Protein AF-A0A9X0CG61-F1 (afdb_monomer_lite)

Foldseek 3Di:
DDDDPPDPPLPDWDKAWAQDKDKAAADPQWFKDWDFKWKWADDCVGPVDDDPQADRPDGDGFPRVLRSCLVCVQGPLHRMGMDHNYCVSSVTPDRPRHTIIMTTRIDIGGRPVCVVVVVVVVVVVVVPDDPVVVVVVVVVVVVVVVVVVVVVPDPPPDDDD

InterPro domains:
  IPR000922 D-galactoside/L-rhamnose binding SUEL lectin domain [PF02140] (24-108)
  IPR000922 D-galactoside/L-rhamnose binding SUEL lectin domain [PS50228] (16-109)
  IPR043159 D-galactoside/L-rhamnose binding SUEL lectin domain superfamily [G3DSA:2.60.120.740] (8-116)

Structure (mmCIF, N/CA/C/O backbone):
data_AF-A0A9X0CG61-F1
#
_entry.id   AF-A0A9X0CG61-F1
#
loop_
_atom_site.group_PDB
_atom_site.id
_atom_site.type_symbol
_atom_site.label_atom_id
_atom_site.label_alt_id
_atom_site.label_comp_id
_atom_site.label_asym_id
_atom_site.label_entity_id
_atom_site.label_seq_id
_atom_site.pdbx_PDB_ins_code
_atom_site.Cartn_x
_atom_site.Cartn_y
_atom_site.Cartn_z
_atom_site.occupancy
_atom_site.B_iso_or_equiv
_atom_site.auth_seq_id
_atom_site.auth_comp_id
_atom_site.auth_asym_id
_atom_site.auth_atom_id
_atom_site.pdbx_PDB_model_num
ATOM 1 N N . MET A 1 1 ? 16.963 31.448 -2.065 1.00 43.25 1 MET A N 1
ATOM 2 C CA . MET A 1 1 ? 16.400 30.092 -2.225 1.00 43.25 1 MET A CA 1
ATOM 3 C C . MET A 1 1 ? 16.245 29.548 -0.819 1.00 43.25 1 MET A C 1
ATOM 5 O O . MET A 1 1 ? 17.253 29.359 -0.154 1.00 43.25 1 MET A O 1
ATOM 9 N N . GLY A 1 2 ? 15.017 29.525 -0.299 1.00 46.62 2 GLY A N 1
ATOM 10 C CA . GLY A 1 2 ? 14.764 29.063 1.070 1.00 46.62 2 GLY A CA 1
ATOM 11 C C . GLY A 1 2 ? 14.954 27.547 1.175 1.00 46.62 2 GLY A C 1
ATOM 12 O O . GLY A 1 2 ? 14.857 26.874 0.147 1.00 46.62 2 GLY A O 1
ATOM 13 N N . PRO A 1 3 ? 15.243 27.006 2.369 1.00 53.25 3 PRO A N 1
ATOM 14 C CA . PRO A 1 3 ? 15.274 25.564 2.560 1.00 53.25 3 PRO A CA 1
ATOM 15 C C . PRO A 1 3 ? 13.887 24.982 2.277 1.00 53.25 3 PRO A C 1
ATOM 17 O O . PRO A 1 3 ? 12.872 25.568 2.665 1.00 53.25 3 PRO A O 1
ATOM 20 N N . SER A 1 4 ? 13.856 23.834 1.599 1.00 48.88 4 SER A N 1
ATOM 21 C CA . SER A 1 4 ? 12.678 22.975 1.524 1.00 48.88 4 SER A CA 1
ATOM 22 C C . SER A 1 4 ? 12.163 22.780 2.948 1.00 48.88 4 SER A C 1
ATOM 24 O O . SER A 1 4 ? 12.936 22.413 3.837 1.00 48.88 4 SER A O 1
ATOM 26 N N . GLY A 1 5 ? 10.896 23.130 3.188 1.00 39.16 5 GLY A N 1
ATOM 27 C CA . GLY A 1 5 ? 10.268 22.943 4.494 1.00 39.16 5 GLY A CA 1
ATOM 28 C C . GLY A 1 5 ? 10.436 21.496 4.967 1.00 39.16 5 GLY A C 1
ATOM 29 O O . GLY A 1 5 ? 10.687 20.623 4.135 1.00 39.16 5 GLY A O 1
ATOM 30 N N . PRO A 1 6 ? 10.327 21.221 6.277 1.00 46.84 6 PRO A N 1
ATOM 31 C CA . PRO A 1 6 ? 10.381 19.852 6.761 1.00 46.84 6 PRO A CA 1
ATOM 32 C C . PRO A 1 6 ? 9.302 19.053 6.029 1.00 46.84 6 PRO A C 1
ATOM 34 O O . PRO A 1 6 ? 8.109 19.304 6.211 1.00 46.84 6 PRO A O 1
ATOM 37 N N . GLU A 1 7 ? 9.756 18.153 5.153 1.00 47.00 7 GLU A N 1
ATOM 38 C CA . GLU A 1 7 ? 8.989 17.063 4.568 1.00 47.00 7 GLU A CA 1
ATOM 39 C C . GLU A 1 7 ? 8.048 16.565 5.660 1.00 47.00 7 GLU A C 1
ATOM 41 O O . GLU A 1 7 ? 8.513 16.222 6.751 1.00 47.00 7 GLU A O 1
ATOM 46 N N . ALA A 1 8 ? 6.736 16.646 5.432 1.00 40.12 8 ALA A N 1
ATOM 47 C CA . ALA A 1 8 ? 5.749 16.225 6.409 1.00 40.12 8 ALA A CA 1
ATOM 48 C C . ALA A 1 8 ? 6.136 14.825 6.897 1.00 40.12 8 ALA A C 1
ATOM 50 O O . ALA A 1 8 ? 6.032 13.860 6.141 1.00 40.12 8 ALA A O 1
ATOM 51 N N . LEU A 1 9 ? 6.647 14.750 8.130 1.00 48.44 9 LEU A N 1
ATOM 52 C CA . LEU A 1 9 ? 7.058 13.519 8.781 1.00 48.44 9 LEU A CA 1
ATOM 53 C C . LEU A 1 9 ? 5.836 12.603 8.784 1.00 48.44 9 LEU A C 1
ATOM 55 O O . LEU A 1 9 ? 4.951 12.753 9.621 1.00 48.44 9 LEU A O 1
ATOM 59 N N . MET A 1 10 ? 5.760 11.696 7.814 1.00 51.69 10 MET A N 1
ATOM 60 C CA . MET A 1 10 ? 4.935 10.504 7.890 1.00 51.69 10 MET A CA 1
ATOM 61 C C . MET A 1 10 ? 5.801 9.461 8.579 1.00 51.69 10 MET A C 1
ATOM 63 O O . MET A 1 10 ? 6.672 8.881 7.927 1.00 51.69 10 MET A O 1
ATOM 67 N N . PRO A 1 11 ? 5.647 9.237 9.891 1.00 57.53 11 PRO A N 1
ATOM 68 C CA . PRO A 1 11 ? 6.442 8.229 10.540 1.00 57.53 11 PRO A CA 1
ATOM 69 C C . PRO A 1 11 ? 5.850 6.872 10.154 1.00 57.53 11 PRO A C 1
ATOM 71 O O . PRO A 1 11 ? 4.693 6.579 10.453 1.00 57.53 11 PRO A O 1
ATOM 74 N N . ASN A 1 12 ? 6.699 6.055 9.528 1.00 74.12 12 ASN A N 1
ATOM 75 C CA . ASN A 1 12 ? 6.599 4.599 9.375 1.00 74.12 12 ASN A CA 1
ATOM 76 C C . ASN A 1 12 ? 5.956 4.094 8.074 1.00 74.12 12 ASN A C 1
ATOM 78 O O . ASN A 1 12 ? 4.982 3.344 8.081 1.00 74.12 12 ASN A O 1
ATOM 82 N N . CYS A 1 13 ? 6.569 4.433 6.942 1.00 91.62 13 CYS A N 1
ATOM 83 C CA . CYS A 1 13 ? 6.456 3.589 5.754 1.00 91.62 13 CYS A CA 1
ATOM 84 C C . CYS A 1 13 ? 7.363 2.354 5.905 1.00 91.62 13 CYS A C 1
ATOM 86 O O . CYS A 1 13 ? 8.448 2.444 6.478 1.00 91.62 13 CYS A O 1
ATOM 88 N N . SER A 1 14 ? 6.932 1.208 5.386 1.00 92.44 14 SER A N 1
ATOM 89 C CA . SER A 1 14 ? 7.746 -0.004 5.244 1.00 92.44 14 SER A CA 1
ATOM 90 C C . SER A 1 14 ? 8.170 -0.188 3.789 1.00 92.44 14 SER A C 1
ATOM 92 O O . SER A 1 14 ? 7.415 0.166 2.883 1.00 92.44 14 SER A O 1
ATOM 94 N N . TYR A 1 15 ? 9.354 -0.759 3.579 1.00 95.25 15 TYR A N 1
ATOM 95 C CA . TYR A 1 15 ? 9.905 -1.069 2.260 1.00 95.25 15 TYR A CA 1
ATOM 96 C C . TYR A 1 15 ? 10.031 -2.586 2.117 1.00 95.25 15 TYR A C 1
ATOM 98 O O . TYR A 1 15 ? 10.605 -3.230 2.991 1.00 95.25 15 TYR A O 1
ATOM 106 N N . ILE A 1 16 ? 9.450 -3.147 1.057 1.00 97.25 16 ILE A N 1
ATOM 107 C CA . ILE A 1 16 ? 9.382 -4.592 0.808 1.00 97.25 16 ILE A CA 1
ATOM 108 C C . ILE A 1 16 ? 9.957 -4.863 -0.578 1.00 97.25 16 ILE A C 1
ATOM 110 O O . ILE A 1 16 ? 9.470 -4.290 -1.556 1.00 97.25 16 ILE A O 1
ATOM 114 N N . CYS A 1 17 ? 10.977 -5.711 -0.677 1.00 97.12 17 CYS A N 1
ATOM 115 C CA . CYS A 1 17 ? 11.658 -5.947 -1.945 1.00 97.12 17 CYS A CA 1
ATOM 116 C C . CYS A 1 17 ? 10.821 -6.814 -2.891 1.00 97.12 17 CYS A C 1
ATOM 118 O O . CYS A 1 17 ? 9.977 -7.604 -2.468 1.00 97.12 17 CYS A O 1
ATOM 120 N N . GLU A 1 18 ? 11.043 -6.671 -4.198 1.00 96.38 18 GLU A N 1
ATOM 121 C CA . GLU A 1 18 ? 10.367 -7.498 -5.195 1.00 96.38 18 GLU A CA 1
ATOM 122 C C . GLU A 1 18 ? 10.619 -8.996 -4.952 1.00 96.38 18 GLU A C 1
ATOM 124 O O . GLU A 1 18 ? 11.755 -9.450 -4.844 1.00 96.38 18 GLU A O 1
ATOM 129 N N . GLY A 1 19 ? 9.532 -9.764 -4.863 1.00 95.62 19 GLY A N 1
ATOM 130 C CA . GLY A 1 19 ? 9.525 -11.187 -4.519 1.00 95.62 19 GLY A CA 1
ATOM 131 C C . GLY A 1 19 ? 9.208 -11.482 -3.049 1.00 95.62 19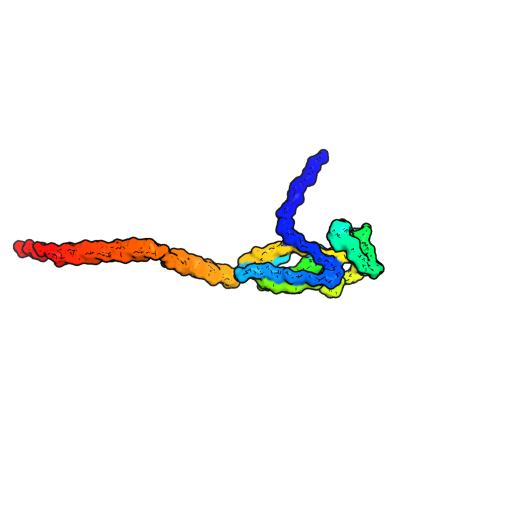 GLY A C 1
ATOM 132 O O . GLY A 1 19 ? 8.861 -12.619 -2.727 1.00 95.62 19 GLY A O 1
ATOM 133 N N . GLU A 1 20 ? 9.266 -10.485 -2.167 1.00 97.38 20 GLU A N 1
ATOM 134 C CA . GLU A 1 20 ? 8.963 -10.655 -0.746 1.00 97.38 20 GLU A CA 1
ATOM 135 C C . GLU A 1 20 ? 7.470 -10.489 -0.429 1.00 97.38 20 GLU A C 1
ATOM 137 O O . GLU A 1 20 ? 6.650 -10.041 -1.241 1.00 97.38 20 GLU A O 1
ATOM 142 N N . LYS A 1 21 ? 7.111 -10.863 0.800 1.00 96.88 21 LYS A N 1
ATOM 143 C CA . LYS A 1 21 ? 5.771 -10.697 1.360 1.00 96.88 21 LYS A CA 1
ATOM 144 C C . LYS A 1 21 ? 5.845 -9.926 2.665 1.00 96.88 21 LYS A C 1
ATOM 146 O O . LYS A 1 21 ? 6.828 -10.033 3.392 1.00 96.88 21 LYS A O 1
ATOM 151 N N . THR A 1 22 ? 4.776 -9.213 2.995 1.00 95.44 22 THR A N 1
ATOM 152 C CA . THR A 1 22 ? 4.629 -8.550 4.292 1.00 95.44 22 THR A CA 1
ATOM 153 C C . THR A 1 22 ? 3.267 -8.823 4.903 1.00 95.44 22 THR A C 1
ATOM 155 O O . THR A 1 22 ? 2.275 -8.988 4.191 1.00 95.44 22 THR A O 1
ATOM 158 N N . TRP A 1 23 ? 3.240 -8.862 6.233 1.00 95.50 23 TRP A N 1
ATOM 159 C CA . TRP A 1 23 ? 2.036 -9.035 7.028 1.00 95.50 23 TRP A CA 1
ATOM 160 C C . TRP A 1 23 ? 1.761 -7.761 7.822 1.00 95.50 23 TRP A C 1
ATOM 162 O O . TRP A 1 23 ? 2.538 -7.388 8.703 1.00 95.50 23 TRP A O 1
ATOM 172 N N . LEU A 1 24 ? 0.647 -7.098 7.520 1.00 94.69 24 LEU A N 1
ATOM 173 C CA . LEU A 1 24 ? 0.164 -5.960 8.293 1.00 94.69 24 LEU A CA 1
ATOM 174 C C . LEU A 1 24 ? -0.779 -6.452 9.382 1.00 94.69 24 LEU A C 1
ATOM 176 O O . LEU A 1 24 ? -1.601 -7.336 9.140 1.00 94.69 24 LEU A O 1
ATOM 180 N N . GLN A 1 25 ? -0.686 -5.861 10.572 1.00 95.19 25 GLN A N 1
ATOM 181 C CA . GLN A 1 25 ? -1.498 -6.262 11.714 1.00 95.19 25 GLN A CA 1
ATOM 182 C C . GLN A 1 25 ? -1.782 -5.074 12.635 1.00 95.19 25 GLN A C 1
ATOM 184 O O . GLN A 1 25 ? -0.870 -4.508 13.235 1.00 95.19 25 GLN A O 1
ATOM 189 N N . CYS A 1 26 ? -3.062 -4.764 12.811 1.00 94.06 26 CYS A N 1
ATOM 190 C CA . CYS A 1 26 ? -3.562 -3.833 13.813 1.00 94.06 26 CYS A CA 1
ATOM 191 C C . CYS A 1 26 ? -4.034 -4.562 15.076 1.00 94.06 26 CYS A C 1
ATOM 193 O O . CYS A 1 26 ? -4.217 -5.792 15.098 1.00 94.06 26 CYS A O 1
ATOM 195 N N . LYS A 1 27 ? -4.212 -3.801 16.161 1.00 93.19 27 LYS A N 1
ATOM 196 C CA . LYS A 1 27 ? -4.728 -4.340 17.423 1.00 93.19 27 LYS A CA 1
ATOM 197 C C . LYS A 1 27 ? -6.215 -4.661 17.294 1.00 93.19 27 LYS A C 1
ATOM 199 O O . LYS A 1 27 ? -6.866 -4.346 16.304 1.00 93.19 27 LYS A O 1
ATOM 204 N N . GLN A 1 28 ? -6.753 -5.320 18.316 1.00 88.94 28 GLN A N 1
ATOM 205 C CA . GLN A 1 28 ? -8.1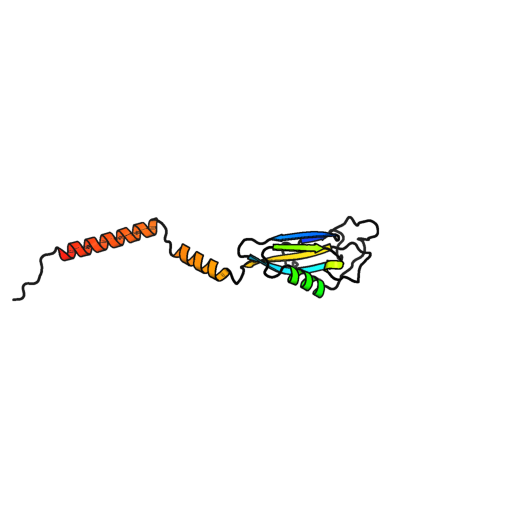85 -5.583 18.384 1.00 88.94 28 GLN A CA 1
ATOM 206 C C . GLN A 1 28 ? -8.974 -4.266 18.305 1.00 88.94 28 GLN A C 1
ATOM 208 O O . GLN A 1 28 ? -8.614 -3.303 18.984 1.00 88.94 28 GLN A O 1
ATOM 213 N N . TYR A 1 29 ? -10.058 -4.266 17.522 1.00 88.62 29 TYR A N 1
ATOM 214 C CA . TYR A 1 29 ? -10.928 -3.106 17.261 1.00 88.62 29 TYR A CA 1
ATOM 215 C C . TYR A 1 29 ? -10.282 -1.975 16.448 1.00 88.62 29 TYR A C 1
ATOM 217 O O . TYR A 1 29 ? -10.793 -0.855 16.435 1.00 88.62 29 TYR A O 1
ATOM 225 N N . GLU A 1 30 ? -9.177 -2.261 15.762 1.00 92.62 30 GLU A N 1
ATOM 226 C CA . GLU A 1 30 ? -8.564 -1.369 14.785 1.00 92.62 30 GLU A CA 1
ATOM 227 C C . GLU A 1 30 ? -8.523 -2.045 13.409 1.00 92.62 30 GLU A C 1
ATOM 229 O O . GLU A 1 30 ? -8.344 -3.258 13.294 1.00 92.62 30 GLU A O 1
ATOM 234 N N . THR A 1 31 ? -8.639 -1.244 12.357 1.00 94.75 31 THR A N 1
ATOM 235 C CA . THR A 1 31 ? -8.510 -1.670 10.962 1.00 94.75 31 THR A CA 1
ATOM 236 C C . THR A 1 31 ? -7.383 -0.925 10.268 1.00 94.75 31 THR A C 1
ATOM 238 O O . THR A 1 31 ? -7.061 0.213 10.620 1.00 94.75 31 THR A O 1
ATOM 241 N N . ILE A 1 32 ? -6.801 -1.566 9.258 1.00 94.69 32 ILE A N 1
ATOM 242 C CA . ILE A 1 32 ? -5.734 -0.993 8.445 1.00 94.69 32 ILE A CA 1
ATOM 243 C C . ILE A 1 32 ? -6.315 0.070 7.509 1.00 94.69 32 ILE A C 1
ATOM 245 O O . ILE A 1 32 ? -7.221 -0.199 6.715 1.00 94.69 32 ILE A O 1
ATOM 249 N N . LYS A 1 33 ? -5.729 1.267 7.557 1.00 94.31 33 LYS A N 1
ATOM 250 C CA . LYS A 1 33 ? -5.932 2.335 6.581 1.00 94.31 33 LYS A CA 1
ATOM 251 C C . LYS A 1 33 ? -4.630 2.593 5.834 1.00 94.31 33 LYS A C 1
ATOM 253 O O . LYS A 1 33 ? -3.618 2.979 6.418 1.00 94.31 33 LYS A O 1
ATOM 258 N N . VAL A 1 34 ? -4.667 2.379 4.525 1.00 95.12 34 VAL A N 1
ATOM 259 C CA . VAL A 1 34 ? -3.538 2.652 3.633 1.00 95.12 34 VAL A CA 1
ATOM 260 C C . VAL A 1 34 ? -3.497 4.153 3.361 1.00 95.12 34 VAL A C 1
ATOM 262 O O . VAL A 1 34 ? -4.486 4.732 2.921 1.00 95.12 34 VAL A O 1
ATOM 265 N N . ASN A 1 35 ? -2.356 4.785 3.628 1.00 94.25 35 ASN A N 1
ATOM 266 C CA . ASN A 1 35 ? -2.168 6.221 3.419 1.00 94.25 35 ASN A CA 1
ATOM 267 C C . ASN A 1 35 ? -1.451 6.507 2.101 1.00 94.25 35 ASN A C 1
ATOM 269 O O . ASN A 1 35 ? -1.821 7.432 1.384 1.00 94.25 35 ASN A O 1
ATOM 273 N N . ARG A 1 36 ? -0.409 5.728 1.791 1.00 95.31 36 ARG A N 1
ATOM 274 C CA . ARG A 1 36 ? 0.341 5.802 0.532 1.00 95.31 36 ARG A CA 1
ATOM 275 C C . ARG A 1 36 ? 0.885 4.426 0.176 1.00 95.31 36 ARG A C 1
ATOM 277 O O . ARG A 1 36 ? 1.287 3.678 1.067 1.00 95.31 36 ARG A O 1
ATOM 284 N N . ALA A 1 37 ? 0.948 4.134 -1.114 1.00 96.44 37 ALA A N 1
ATOM 285 C CA . ALA A 1 37 ? 1.634 2.966 -1.640 1.00 96.44 37 ALA A CA 1
ATOM 286 C C . ALA A 1 37 ? 2.353 3.344 -2.939 1.00 96.44 37 ALA A C 1
ATOM 288 O O . ALA A 1 37 ? 1.803 4.079 -3.755 1.00 96.44 37 ALA A O 1
ATOM 289 N N . PHE A 1 38 ? 3.569 2.840 -3.113 1.00 96.62 38 PHE A N 1
ATOM 290 C CA . PHE A 1 38 ? 4.386 3.024 -4.309 1.00 96.62 38 PHE A CA 1
ATOM 291 C C . PHE A 1 38 ? 5.033 1.696 -4.689 1.00 96.62 38 PHE A C 1
ATOM 293 O O . PHE A 1 38 ? 5.544 0.995 -3.818 1.00 96.62 38 PHE A O 1
ATOM 300 N N . TRP A 1 39 ? 5.025 1.373 -5.979 1.00 97.25 39 TRP A N 1
ATOM 301 C CA . TRP A 1 39 ? 5.664 0.193 -6.545 1.00 97.25 39 TRP A CA 1
ATOM 302 C C . TRP A 1 39 ? 6.610 0.644 -7.652 1.00 97.25 39 TRP A C 1
ATOM 304 O O . TRP A 1 39 ? 6.187 1.264 -8.630 1.00 97.25 39 TRP A O 1
ATOM 314 N N . GLY A 1 40 ? 7.901 0.373 -7.482 1.00 96.62 40 GLY A N 1
ATOM 315 C CA . GLY A 1 40 ? 8.927 0.893 -8.377 1.00 96.62 40 GLY A CA 1
ATOM 316 C C . GLY A 1 40 ? 10.293 0.952 -7.710 1.00 96.62 40 GLY A C 1
ATOM 317 O O . GLY A 1 40 ? 10.581 0.210 -6.774 1.00 96.62 40 GLY A O 1
ATOM 318 N N . ARG A 1 41 ? 11.138 1.850 -8.198 1.00 95.44 41 ARG A N 1
ATOM 319 C CA . ARG A 1 41 ? 12.414 2.225 -7.604 1.00 95.44 41 ARG A CA 1
ATOM 320 C C . ARG A 1 41 ? 12.647 3.715 -7.815 1.00 95.44 41 ARG A C 1
ATOM 322 O O . ARG A 1 41 ? 12.779 4.156 -8.949 1.00 95.44 41 ARG A O 1
ATOM 329 N N . GLU A 1 42 ? 12.750 4.461 -6.727 1.00 93.94 42 GLU A N 1
ATOM 330 C CA . GLU A 1 42 ? 13.127 5.883 -6.720 1.00 93.94 42 GLU A CA 1
ATOM 331 C C . GLU A 1 42 ? 14.507 6.105 -6.075 1.00 93.94 42 GLU A C 1
ATOM 333 O O . GLU A 1 42 ? 15.219 7.034 -6.446 1.00 93.94 42 GLU A O 1
ATOM 338 N N . GLU A 1 43 ? 14.928 5.207 -5.177 1.00 87.38 43 GLU A N 1
ATOM 339 C CA . GLU A 1 43 ? 16.145 5.326 -4.373 1.00 87.38 43 GLU A CA 1
ATOM 340 C C . GLU A 1 43 ? 16.950 4.011 -4.367 1.00 87.38 43 GLU A C 1
ATOM 342 O O . GLU A 1 43 ? 16.403 2.909 -4.496 1.00 87.38 43 GLU A O 1
ATOM 347 N N . ASN A 1 44 ? 18.271 4.116 -4.194 1.00 85.12 44 ASN A N 1
ATOM 348 C CA . ASN A 1 44 ? 19.177 2.956 -4.157 1.00 85.12 44 ASN A CA 1
ATOM 349 C C . ASN A 1 44 ? 19.408 2.411 -2.742 1.00 85.12 44 ASN A C 1
ATOM 351 O O . ASN A 1 44 ? 19.991 1.341 -2.593 1.00 85.12 44 ASN A O 1
ATOM 355 N N . GLU A 1 45 ? 18.971 3.138 -1.713 1.00 89.62 45 GLU A N 1
ATOM 356 C CA . GLU A 1 45 ? 19.129 2.739 -0.312 1.00 89.62 45 GLU A CA 1
ATOM 357 C C . GLU A 1 45 ? 18.272 1.510 0.030 1.00 89.62 45 GLU A C 1
ATOM 359 O O . GLU A 1 45 ? 18.707 0.621 0.761 1.00 89.62 45 GLU A O 1
ATOM 364 N N . PHE A 1 46 ? 17.074 1.418 -0.552 1.00 91.06 46 PHE A N 1
ATOM 365 C CA . PHE A 1 46 ? 16.150 0.315 -0.312 1.00 91.06 46 PHE A CA 1
ATOM 366 C C . PHE A 1 46 ? 16.349 -0.810 -1.327 1.00 91.06 46 PHE A C 1
ATOM 368 O O . PHE A 1 46 ? 16.428 -0.577 -2.538 1.00 91.06 46 PHE A O 1
ATOM 375 N N . CYS A 1 47 ? 16.393 -2.049 -0.831 1.00 93.44 47 CYS A N 1
ATOM 376 C CA . CYS A 1 47 ? 16.589 -3.250 -1.644 1.00 93.44 47 CYS A CA 1
ATOM 377 C C . CYS A 1 47 ? 17.818 -3.145 -2.576 1.00 93.44 47 CYS A C 1
ATOM 379 O O . CYS A 1 47 ? 17.649 -3.187 -3.800 1.00 93.44 47 CYS A O 1
ATOM 381 N N . PRO A 1 48 ? 19.039 -2.952 -2.034 1.00 93.62 48 PRO A N 1
ATOM 382 C CA . PRO A 1 48 ? 20.238 -2.699 -2.840 1.00 93.62 48 PRO A CA 1
ATOM 383 C C . PRO A 1 48 ? 20.764 -3.950 -3.563 1.00 93.62 48 PRO A C 1
ATOM 385 O O . PRO A 1 48 ? 21.415 -3.837 -4.601 1.00 93.62 48 PRO A O 1
ATOM 388 N N . GLU A 1 49 ? 20.476 -5.141 -3.037 1.00 92.81 49 GLU A N 1
ATOM 389 C CA . GLU A 1 49 ? 20.943 -6.419 -3.578 1.00 92.81 49 GLU A CA 1
ATOM 390 C C . GLU A 1 49 ? 19.928 -6.989 -4.576 1.00 92.81 49 GLU A C 1
ATOM 392 O O . GLU A 1 49 ? 18.983 -7.683 -4.203 1.00 92.81 49 GLU A O 1
ATOM 397 N N . ALA A 1 50 ? 20.110 -6.680 -5.862 1.00 92.44 50 ALA A N 1
ATOM 398 C CA . ALA A 1 50 ? 19.260 -7.227 -6.914 1.00 92.44 50 ALA A CA 1
ATOM 399 C C . ALA A 1 50 ? 19.595 -8.693 -7.249 1.00 92.44 50 ALA A C 1
ATOM 401 O O . ALA A 1 50 ? 20.772 -9.055 -7.353 1.00 92.44 50 ALA A O 1
ATOM 402 N N . PRO A 1 51 ? 18.574 -9.526 -7.523 1.00 92.81 51 PRO A N 1
ATOM 403 C CA . PRO A 1 51 ? 18.758 -10.817 -8.170 1.00 92.81 51 PRO A CA 1
ATOM 404 C C . PRO A 1 51 ? 19.431 -10.692 -9.543 1.00 92.81 51 PRO A C 1
ATOM 406 O O . PRO A 1 51 ? 19.342 -9.664 -10.220 1.00 92.81 51 PRO A O 1
ATOM 409 N N . ILE A 1 52 ? 20.056 -11.784 -9.993 1.00 92.94 52 ILE A N 1
ATOM 410 C CA . ILE A 1 52 ? 20.702 -11.857 -11.309 1.00 92.94 52 ILE A CA 1
ATOM 411 C C . ILE A 1 52 ? 19.696 -11.487 -12.408 1.00 92.94 52 ILE A C 1
ATOM 413 O O . ILE A 1 52 ? 18.627 -12.085 -12.510 1.00 92.94 52 ILE A O 1
ATOM 417 N N . GLY A 1 53 ? 20.075 -10.531 -13.260 1.00 90.50 53 GLY A N 1
ATOM 418 C CA . GLY A 1 53 ? 19.274 -10.090 -14.406 1.00 90.50 53 GLY A CA 1
ATOM 419 C C . GLY A 1 53 ? 18.429 -8.838 -14.164 1.00 90.50 53 GLY A C 1
ATOM 420 O O . GLY A 1 53 ? 17.824 -8.347 -15.116 1.00 90.50 53 GLY A O 1
ATOM 421 N N . LEU A 1 54 ? 18.417 -8.293 -12.944 1.00 94.06 54 LEU A N 1
ATOM 422 C CA . LEU A 1 54 ? 17.769 -7.021 -12.624 1.00 94.06 54 LEU A CA 1
ATOM 423 C C . LEU A 1 54 ? 18.799 -5.954 -12.239 1.00 94.06 54 LEU A C 1
ATOM 425 O O . LEU A 1 54 ? 19.877 -6.268 -11.736 1.00 94.06 54 LEU A O 1
ATOM 429 N N . VAL A 1 55 ? 18.454 -4.687 -12.468 1.00 93.94 55 VAL A N 1
ATOM 430 C CA . VAL A 1 55 ? 19.298 -3.535 -12.115 1.00 93.94 55 VAL A CA 1
ATOM 431 C C . VAL A 1 55 ? 18.675 -2.684 -11.008 1.00 93.94 55 VAL A C 1
ATOM 433 O O . VAL A 1 55 ? 17.449 -2.597 -10.900 1.00 93.94 55 VAL A O 1
ATOM 436 N N . THR A 1 56 ? 19.517 -2.037 -10.198 1.00 93.56 56 THR A N 1
ATOM 437 C CA . THR A 1 56 ? 19.108 -1.091 -9.143 1.00 93.56 56 THR A CA 1
ATOM 438 C C . THR A 1 56 ? 19.445 0.361 -9.465 1.00 93.56 56 THR A C 1
ATOM 440 O O . THR A 1 56 ? 18.920 1.251 -8.823 1.00 93.56 56 THR A O 1
ATOM 443 N N . ASP A 1 57 ? 20.267 0.642 -10.473 1.00 89.50 57 ASP A N 1
ATOM 444 C CA . ASP A 1 57 ? 20.719 1.997 -10.825 1.00 89.50 57 ASP A CA 1
ATOM 445 C C . ASP A 1 57 ? 19.705 2.802 -11.656 1.00 89.50 57 ASP A C 1
ATOM 447 O O . ASP A 1 57 ? 19.907 3.987 -11.930 1.00 89.50 57 ASP A O 1
ATOM 451 N N . LYS A 1 58 ? 18.600 2.168 -12.055 1.00 89.56 58 LYS A N 1
ATOM 452 C CA . LYS A 1 58 ? 17.560 2.772 -12.881 1.00 89.56 58 LYS A CA 1
ATOM 453 C C . LYS A 1 58 ? 16.318 3.101 -12.060 1.00 89.56 58 LYS A C 1
ATOM 455 O O . LYS A 1 58 ? 15.627 2.198 -11.589 1.00 89.56 58 LYS A O 1
ATOM 460 N N . VAL A 1 59 ? 15.981 4.389 -12.014 1.00 93.31 59 VAL A N 1
ATOM 461 C CA . VAL A 1 59 ? 14.693 4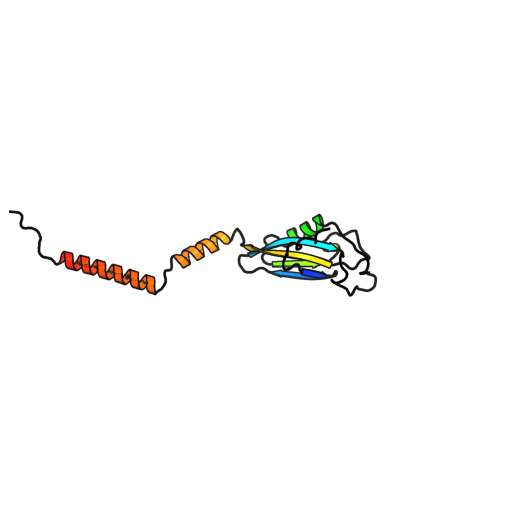.864 -11.500 1.00 93.31 59 VAL A CA 1
ATOM 462 C C . VAL A 1 59 ? 13.556 4.357 -12.388 1.00 93.31 59 VAL A C 1
ATOM 464 O O . VAL A 1 59 ? 13.622 4.399 -13.620 1.00 93.31 59 VAL A O 1
ATOM 467 N N . CYS A 1 60 ? 12.514 3.861 -11.740 1.00 93.06 60 CYS A N 1
ATOM 468 C CA . CYS A 1 60 ? 11.289 3.384 -12.345 1.00 93.06 60 CYS A CA 1
ATOM 469 C C . CYS A 1 60 ? 10.120 3.715 -11.419 1.00 93.06 60 CYS A C 1
ATOM 471 O O . CYS A 1 60 ? 10.154 3.395 -10.236 1.00 93.06 60 CYS A O 1
ATOM 473 N N . GLU A 1 61 ? 9.038 4.217 -11.987 1.00 90.88 61 GLU A N 1
ATOM 474 C CA . GLU A 1 61 ? 7.755 4.321 -11.308 1.00 90.88 61 GLU A CA 1
ATOM 475 C C . GLU A 1 61 ? 6.701 3.599 -12.147 1.00 90.88 61 GLU A C 1
ATOM 477 O O . GLU A 1 61 ? 6.721 3.672 -13.379 1.00 90.88 61 GLU A O 1
ATOM 482 N N . THR A 1 62 ? 5.826 2.859 -11.473 1.00 94.00 62 THR A N 1
ATOM 483 C CA . THR A 1 62 ? 4.687 2.172 -12.094 1.00 94.00 62 THR A CA 1
ATOM 484 C C . THR A 1 62 ? 3.407 2.977 -11.856 1.00 94.00 62 THR A C 1
ATOM 486 O O . THR A 1 62 ? 3.452 4.060 -11.281 1.00 94.00 62 THR A O 1
ATOM 489 N N . ASP A 1 63 ? 2.251 2.484 -12.304 1.00 95.31 63 ASP A N 1
ATOM 490 C CA . ASP A 1 63 ? 0.970 3.153 -12.051 1.00 95.31 63 ASP A CA 1
ATOM 491 C C . ASP A 1 63 ? 0.693 3.248 -10.534 1.00 95.31 63 ASP A C 1
ATOM 493 O O . ASP A 1 63 ? 0.345 2.263 -9.869 1.00 95.31 63 ASP A O 1
ATOM 497 N N . THR A 1 64 ? 0.876 4.447 -9.978 1.00 93.25 64 THR A N 1
ATOM 498 C CA . THR A 1 64 ? 0.742 4.733 -8.545 1.00 93.25 64 THR A CA 1
ATOM 499 C C . THR A 1 64 ? -0.701 4.656 -8.065 1.00 93.25 64 THR A C 1
ATOM 501 O O . THR A 1 64 ? -0.949 4.141 -6.971 1.00 93.25 64 THR A O 1
ATOM 504 N N . ASP A 1 65 ? -1.665 5.062 -8.891 1.00 95.88 65 ASP A N 1
ATOM 505 C CA . ASP A 1 65 ? -3.089 4.951 -8.577 1.00 95.88 65 ASP A CA 1
ATOM 506 C C . ASP A 1 65 ? -3.513 3.484 -8.493 1.00 95.88 65 ASP A C 1
ATOM 508 O O . ASP A 1 65 ? -4.226 3.082 -7.567 1.00 95.88 65 ASP A O 1
ATOM 512 N N . ASN A 1 66 ? -3.070 2.663 -9.447 1.00 96.88 66 ASN A N 1
ATOM 513 C CA . ASN A 1 66 ? -3.324 1.228 -9.421 1.00 96.88 66 ASN A CA 1
ATOM 514 C C . ASN A 1 66 ? -2.628 0.558 -8.230 1.00 96.88 66 ASN A C 1
ATOM 516 O O . ASN A 1 66 ? -3.248 -0.240 -7.527 1.00 96.88 66 ASN A O 1
ATOM 520 N N . THR A 1 67 ? -1.378 0.930 -7.948 1.00 97.38 67 THR A N 1
ATOM 521 C CA . THR A 1 67 ? -0.627 0.432 -6.787 1.00 97.38 67 THR A CA 1
ATOM 522 C C . THR A 1 67 ? -1.383 0.685 -5.486 1.00 97.38 67 THR A C 1
ATOM 524 O O . THR A 1 67 ? -1.600 -0.244 -4.703 1.00 97.38 67 THR A O 1
ATOM 527 N N . PHE A 1 68 ? -1.836 1.923 -5.269 1.00 97.62 68 PHE A N 1
ATOM 528 C CA . PHE A 1 68 ? -2.633 2.278 -4.100 1.00 97.62 68 PHE A CA 1
ATOM 529 C C . PHE A 1 68 ? -3.929 1.471 -4.038 1.00 97.62 68 PHE A C 1
ATOM 531 O O . PHE A 1 68 ? -4.197 0.843 -3.015 1.00 97.62 68 PHE A O 1
ATOM 538 N N . LYS A 1 69 ? -4.695 1.407 -5.135 1.00 98.06 69 LYS A N 1
ATOM 539 C CA . LYS A 1 69 ? -5.962 0.659 -5.193 1.00 98.06 69 LYS A CA 1
ATOM 540 C C . LYS A 1 69 ? -5.781 -0.825 -4.896 1.00 98.06 69 LYS A C 1
ATOM 542 O O . LYS A 1 69 ? -6.594 -1.396 -4.177 1.00 98.06 69 LYS A O 1
ATOM 547 N N . LYS A 1 70 ? -4.724 -1.459 -5.411 1.00 98.06 70 LYS A N 1
ATOM 548 C CA . LYS A 1 70 ? -4.415 -2.871 -5.145 1.00 98.06 70 LYS A CA 1
ATOM 549 C C . LYS A 1 70 ? -4.185 -3.110 -3.659 1.00 98.06 70 LYS A C 1
ATOM 551 O O . LYS A 1 70 ? -4.843 -3.971 -3.077 1.00 98.06 70 LYS A O 1
ATOM 556 N N . VAL A 1 71 ? -3.324 -2.312 -3.030 1.00 97.75 71 VAL A N 1
ATOM 557 C CA . VAL A 1 71 ? -3.022 -2.458 -1.598 1.00 97.75 71 VAL A CA 1
ATOM 558 C C . VAL A 1 71 ? -4.226 -2.099 -0.726 1.00 97.75 71 VAL A C 1
ATOM 560 O O . VAL A 1 71 ? -4.554 -2.835 0.202 1.00 97.75 71 VAL A O 1
ATOM 563 N N . GLU A 1 72 ? -4.927 -1.011 -1.045 1.00 97.25 72 GLU A N 1
ATOM 564 C CA . GLU A 1 72 ? -6.150 -0.617 -0.347 1.00 97.25 72 GLU A CA 1
ATOM 565 C C . GLU A 1 72 ? -7.209 -1.720 -0.446 1.00 97.25 72 GLU A C 1
ATOM 567 O O . GLU A 1 72 ? -7.746 -2.137 0.574 1.00 97.25 72 GLU A O 1
ATOM 572 N N . SER A 1 73 ? -7.471 -2.258 -1.639 1.00 96.94 73 SER A N 1
ATOM 573 C CA . SER A 1 73 ? -8.475 -3.313 -1.828 1.00 96.94 73 SER A CA 1
ATOM 574 C C . SER A 1 73 ? -8.165 -4.590 -1.043 1.00 96.94 73 SER A C 1
ATOM 576 O O . SER A 1 73 ? -9.084 -5.237 -0.547 1.00 96.94 73 SER A O 1
ATOM 578 N N . GLN A 1 74 ? -6.880 -4.920 -0.887 1.00 97.31 74 GLN A N 1
ATOM 579 C CA . GLN A 1 74 ? -6.418 -6.094 -0.151 1.00 97.31 74 GLN A CA 1
ATOM 580 C C . GLN A 1 74 ? -6.549 -5.919 1.374 1.00 97.31 74 GLN A C 1
ATOM 582 O O . GLN A 1 74 ? -6.791 -6.889 2.095 1.00 97.31 74 GLN A O 1
ATOM 587 N N . CYS A 1 75 ? -6.378 -4.695 1.885 1.00 95.94 75 CYS A N 1
ATOM 588 C CA . CYS A 1 75 ? -6.179 -4.453 3.319 1.00 95.94 75 CYS A CA 1
ATOM 589 C C . CYS A 1 75 ? -7.259 -3.610 4.002 1.00 95.94 75 CYS A C 1
ATOM 591 O O . CYS A 1 75 ? -7.381 -3.666 5.226 1.00 95.94 75 CYS A O 1
ATOM 593 N N . ARG A 1 76 ? -8.031 -2.817 3.256 1.00 89.50 76 ARG A N 1
ATOM 594 C CA . ARG A 1 76 ? -9.011 -1.889 3.829 1.00 89.50 76 ARG A CA 1
ATOM 595 C C . ARG A 1 76 ? -10.039 -2.639 4.670 1.00 89.50 76 ARG A C 1
ATOM 597 O O . ARG A 1 76 ? -10.576 -3.655 4.239 1.00 89.50 76 ARG A O 1
ATOM 604 N N . ASN A 1 77 ? -10.346 -2.083 5.841 1.00 86.81 77 ASN A N 1
ATOM 605 C CA . ASN A 1 77 ? -11.299 -2.621 6.819 1.00 86.81 77 ASN A CA 1
ATOM 606 C C . ASN A 1 77 ? -10.926 -4.001 7.384 1.00 86.81 77 ASN A C 1
ATOM 608 O O . ASN A 1 77 ? -11.733 -4.615 8.076 1.00 86.81 77 ASN A O 1
ATOM 612 N N . ASN A 1 78 ? -9.707 -4.481 7.137 1.00 94.19 78 ASN A N 1
ATOM 613 C CA . ASN A 1 78 ? -9.196 -5.694 7.754 1.00 94.19 78 ASN A CA 1
ATOM 614 C C . ASN A 1 78 ? -8.278 -5.329 8.925 1.00 94.19 78 ASN A C 1
ATOM 616 O O . ASN A 1 78 ? -7.509 -4.368 8.862 1.00 94.19 78 ASN A O 1
ATOM 620 N N . GLN A 1 79 ? -8.331 -6.118 9.999 1.00 94.75 79 GLN A N 1
ATOM 621 C CA . GLN A 1 79 ? -7.377 -6.006 11.107 1.00 94.75 79 GLN A CA 1
ATOM 622 C C . GLN A 1 79 ? -5.986 -6.523 10.695 1.00 94.75 79 GLN A C 1
ATOM 624 O O . GLN A 1 79 ? -4.974 -6.084 11.238 1.00 94.75 79 GLN A O 1
ATOM 629 N N . ALA A 1 80 ? -5.935 -7.464 9.751 1.00 95.94 80 ALA A N 1
ATOM 630 C CA . ALA A 1 80 ? -4.711 -8.072 9.253 1.00 95.94 80 ALA A CA 1
ATOM 631 C C . ALA A 1 80 ? -4.790 -8.300 7.743 1.00 95.94 80 ALA A C 1
ATOM 633 O O . ALA A 1 80 ? -5.856 -8.653 7.237 1.00 95.94 80 ALA A O 1
ATOM 634 N N . CYS A 1 81 ? -3.677 -8.143 7.030 1.00 96.50 81 CYS A N 1
ATOM 635 C CA . CYS A 1 81 ? -3.595 -8.502 5.615 1.00 96.50 81 CYS A CA 1
ATOM 636 C C . CYS A 1 81 ? -2.177 -8.934 5.223 1.00 96.50 81 CYS A C 1
ATOM 638 O O . CYS A 1 81 ? -1.190 -8.412 5.744 1.00 96.50 81 CYS A O 1
ATOM 640 N N . GLU A 1 82 ? -2.082 -9.862 4.270 1.00 97.38 82 GLU A N 1
ATOM 641 C CA . GLU A 1 82 ? -0.833 -10.193 3.579 1.00 97.38 82 GLU A CA 1
ATOM 642 C C . GLU A 1 82 ? -0.776 -9.454 2.242 1.00 97.38 82 GLU A C 1
ATOM 644 O O . GLU A 1 82 ? -1.759 -9.437 1.491 1.00 97.38 82 GLU A O 1
ATOM 649 N N . ILE A 1 83 ? 0.388 -8.890 1.930 1.00 97.69 83 ILE A N 1
ATOM 650 C CA . ILE A 1 83 ? 0.690 -8.286 0.633 1.00 97.69 83 ILE A CA 1
ATOM 651 C C . ILE A 1 83 ? 1.931 -8.964 0.063 1.00 97.69 83 ILE A C 1
ATOM 653 O O . ILE A 1 83 ? 2.919 -9.167 0.770 1.00 97.69 83 ILE A O 1
ATOM 657 N N . VAL A 1 84 ? 1.893 -9.271 -1.233 1.00 97.50 84 VAL A N 1
ATOM 658 C CA . VAL A 1 84 ? 3.032 -9.812 -1.980 1.00 97.50 84 VAL A CA 1
ATOM 659 C C . VAL A 1 84 ? 3.574 -8.730 -2.908 1.00 97.50 84 VAL A C 1
ATOM 661 O O . VAL A 1 84 ? 2.872 -8.276 -3.811 1.00 97.50 84 VAL A O 1
ATOM 664 N N . ALA A 1 85 ? 4.830 -8.337 -2.713 1.00 97.25 85 ALA A N 1
ATOM 665 C CA . ALA A 1 85 ? 5.510 -7.346 -3.535 1.00 97.25 85 ALA A CA 1
ATOM 666 C C . ALA A 1 85 ? 5.927 -7.974 -4.875 1.00 97.25 85 ALA A C 1
ATOM 668 O O . ALA A 1 85 ? 7.015 -8.528 -5.009 1.00 97.25 85 ALA A O 1
ATOM 669 N N . SER A 1 86 ? 5.040 -7.957 -5.873 1.00 96.31 86 SER A N 1
ATOM 670 C CA . SER A 1 86 ? 5.287 -8.628 -7.155 1.00 96.31 86 SER A CA 1
ATOM 671 C C . SER A 1 86 ? 4.590 -7.952 -8.330 1.00 96.31 86 SER A C 1
ATOM 673 O O . SER A 1 86 ? 3.497 -7.404 -8.182 1.00 96.31 86 SER A O 1
ATOM 675 N N . ASN A 1 87 ? 5.171 -8.090 -9.525 1.00 94.94 87 ASN A N 1
ATOM 676 C CA . ASN A 1 87 ? 4.573 -7.580 -10.766 1.00 94.94 87 ASN A CA 1
ATOM 677 C C . ASN A 1 87 ? 3.169 -8.153 -11.004 1.00 94.94 87 ASN A C 1
ATOM 679 O O . ASN A 1 87 ? 2.299 -7.455 -11.505 1.00 94.94 87 ASN A O 1
ATOM 683 N N . THR A 1 88 ? 2.935 -9.410 -10.613 1.00 95.75 88 THR A N 1
ATOM 684 C CA . THR A 1 88 ? 1.627 -10.065 -10.746 1.00 95.75 88 THR A CA 1
ATOM 685 C C . THR A 1 88 ? 0.580 -9.465 -9.815 1.00 95.75 88 THR A C 1
ATOM 687 O O . THR A 1 88 ? -0.561 -9.307 -10.222 1.00 95.75 88 THR A O 1
ATOM 690 N N . PHE A 1 89 ? 0.936 -9.117 -8.576 1.00 96.69 89 PHE A N 1
ATOM 691 C CA . PHE A 1 89 ? -0.016 -8.483 -7.660 1.00 96.69 89 PHE A CA 1
ATOM 692 C C . PHE A 1 89 ? -0.434 -7.092 -8.160 1.00 96.69 89 PHE A C 1
ATOM 694 O O . PHE A 1 89 ? -1.621 -6.755 -8.155 1.00 96.69 89 PHE A O 1
ATOM 701 N N . PHE A 1 90 ? 0.541 -6.314 -8.639 1.00 96.44 90 PHE A N 1
ATOM 702 C CA . PHE A 1 90 ? 0.342 -4.946 -9.121 1.00 96.44 90 PHE A CA 1
ATOM 703 C C . PHE A 1 90 ? -0.102 -4.843 -10.584 1.00 96.44 90 PHE A C 1
ATOM 705 O O . PHE A 1 90 ? -0.291 -3.733 -11.064 1.00 96.44 90 PHE A O 1
ATOM 712 N N . ASP A 1 91 ? -0.286 -5.960 -11.292 1.00 94.62 91 ASP A N 1
ATOM 713 C CA . ASP A 1 91 ? -0.552 -5.992 -12.739 1.00 94.62 91 ASP A CA 1
ATOM 714 C C . ASP A 1 91 ? 0.427 -5.120 -13.552 1.00 94.62 91 ASP A C 1
ATOM 716 O O . ASP A 1 91 ? 0.037 -4.490 -14.531 1.00 94.62 91 ASP A O 1
ATOM 720 N N . ASP A 1 92 ? 1.697 -5.060 -13.139 1.00 88.81 92 ASP A N 1
ATOM 721 C CA . ASP A 1 92 ? 2.694 -4.147 -13.706 1.00 88.81 92 ASP A CA 1
ATOM 722 C C . ASP A 1 92 ? 3.197 -4.641 -15.078 1.00 88.81 92 ASP A C 1
ATOM 724 O O . ASP A 1 92 ? 3.897 -5.662 -15.157 1.00 88.81 92 ASP A O 1
ATOM 728 N N . PRO A 1 93 ? 2.896 -3.932 -16.187 1.00 86.56 93 PRO A N 1
ATOM 729 C CA . PRO A 1 93 ? 3.423 -4.277 -17.499 1.00 86.56 93 PRO A CA 1
ATOM 730 C C . PRO A 1 93 ? 4.792 -3.628 -17.768 1.00 86.56 93 PRO A C 1
ATOM 732 O O . PRO A 1 93 ? 5.409 -3.913 -18.800 1.00 86.56 93 PRO A O 1
ATOM 735 N N . THR A 1 94 ? 5.260 -2.750 -16.880 1.00 88.38 94 THR A N 1
ATOM 736 C CA . THR A 1 94 ? 6.436 -1.893 -17.041 1.00 88.38 94 THR A CA 1
ATOM 737 C C . THR A 1 94 ? 7.613 -2.368 -16.185 1.00 88.38 94 THR A C 1
ATOM 739 O O . THR A 1 94 ? 7.542 -3.383 -15.505 1.00 88.38 94 THR A O 1
ATOM 742 N N . CYS A 1 95 ? 8.768 -1.706 -16.317 1.00 88.00 95 CYS A N 1
ATOM 743 C CA . CYS A 1 95 ? 9.908 -1.870 -15.405 1.00 88.00 95 CYS A CA 1
ATOM 744 C C . CYS A 1 95 ? 10.404 -3.300 -15.119 1.00 88.00 95 CYS A C 1
ATOM 746 O O . CYS A 1 95 ? 10.952 -3.583 -14.053 1.00 88.00 95 CYS A O 1
ATOM 748 N N . LYS A 1 96 ? 10.278 -4.195 -16.103 1.00 86.56 96 LYS A N 1
ATOM 749 C CA . LYS A 1 96 ? 10.593 -5.628 -15.967 1.00 86.56 96 LYS A CA 1
ATOM 750 C C . LYS A 1 96 ? 12.065 -5.942 -15.689 1.00 86.56 96 LYS A C 1
ATOM 752 O O . LYS A 1 96 ? 12.361 -7.020 -15.196 1.00 86.56 96 LYS A O 1
ATOM 757 N N . ASN A 1 97 ? 12.966 -5.011 -16.004 1.00 92.06 97 ASN A N 1
ATOM 758 C CA . ASN A 1 97 ? 14.412 -5.186 -15.833 1.00 92.06 97 ASN A CA 1
ATOM 759 C C . ASN A 1 97 ? 14.961 -4.423 -14.617 1.00 92.06 97 ASN A C 1
ATOM 761 O O . ASN A 1 97 ? 16.164 -4.450 -14.377 1.00 92.06 97 ASN A O 1
ATOM 765 N N . THR A 1 98 ? 14.107 -3.721 -13.871 1.00 94.88 98 THR A N 1
ATOM 766 C CA . THR A 1 98 ? 14.493 -2.989 -12.662 1.00 94.88 98 THR A CA 1
ATOM 767 C C . THR A 1 98 ? 14.038 -3.787 -11.451 1.00 94.88 98 THR A C 1
ATOM 769 O O . THR A 1 98 ? 12.888 -4.219 -11.404 1.00 94.88 98 THR A O 1
ATOM 772 N N . PHE A 1 99 ? 14.921 -3.967 -10.469 1.00 95.94 99 PHE A N 1
ATOM 773 C CA . PHE A 1 99 ? 14.558 -4.597 -9.203 1.00 95.94 99 PHE A CA 1
ATOM 774 C C . PHE A 1 99 ? 13.760 -3.609 -8.361 1.00 95.94 99 PHE A C 1
ATOM 776 O O . PHE A 1 99 ? 14.310 -2.588 -7.956 1.00 95.94 99 PHE A O 1
ATOM 783 N N . LYS A 1 100 ? 12.475 -3.859 -8.125 1.00 96.12 100 LYS A N 1
ATOM 784 C CA . LYS A 1 100 ? 11.579 -2.888 -7.479 1.00 96.12 100 LYS A CA 1
ATOM 785 C C . LYS A 1 100 ? 11.439 -3.131 -5.979 1.00 96.12 100 LYS A C 1
ATOM 787 O O . LYS A 1 100 ? 11.894 -4.137 -5.435 1.00 96.12 100 LYS A O 1
ATOM 792 N N . TYR A 1 101 ? 10.780 -2.191 -5.320 1.00 97.12 101 TYR A N 1
ATOM 793 C CA . TYR A 1 101 ? 10.273 -2.330 -3.969 1.00 97.12 101 TYR A CA 1
ATOM 794 C C . TYR A 1 101 ? 8.878 -1.718 -3.851 1.00 97.12 101 TYR A C 1
ATOM 796 O O . TYR A 1 101 ? 8.503 -0.793 -4.576 1.00 97.12 101 TYR A O 1
ATOM 804 N N . LEU A 1 102 ? 8.109 -2.245 -2.904 1.00 97.56 102 LEU A N 1
ATOM 805 C CA . LEU A 1 102 ? 6.879 -1.642 -2.421 1.00 97.56 102 LEU A CA 1
ATOM 806 C C . LEU A 1 102 ? 7.220 -0.731 -1.242 1.00 97.56 102 LEU A C 1
ATOM 808 O O . LEU A 1 102 ? 7.693 -1.213 -0.216 1.00 97.56 102 LEU A O 1
ATOM 812 N N . LYS A 1 103 ? 6.939 0.566 -1.367 1.00 96.94 103 LYS A N 1
ATOM 813 C CA . LYS A 1 103 ? 6.927 1.519 -0.250 1.00 96.94 103 LYS A CA 1
ATOM 814 C C . LYS A 1 103 ? 5.488 1.675 0.218 1.00 96.94 103 LYS A C 1
ATOM 816 O O . LYS A 1 103 ? 4.645 2.163 -0.531 1.00 96.94 103 LYS A O 1
ATOM 821 N N . LEU A 1 104 ? 5.200 1.243 1.441 1.00 96.00 104 LEU A N 1
ATOM 822 C CA . LEU A 1 104 ? 3.846 1.175 1.982 1.00 96.00 104 LEU A CA 1
ATOM 823 C C . LEU A 1 104 ? 3.742 1.919 3.306 1.00 96.00 104 LEU A C 1
ATOM 825 O O . LEU A 1 104 ? 4.357 1.532 4.295 1.00 96.00 104 LEU A O 1
ATOM 829 N N . CYS A 1 105 ? 2.918 2.958 3.334 1.00 95.44 105 CYS A N 1
ATOM 830 C CA . CYS A 1 105 ? 2.635 3.743 4.525 1.00 95.44 105 CYS A CA 1
ATOM 831 C C . CYS A 1 105 ? 1.183 3.493 4.936 1.00 95.44 105 CYS A C 1
ATOM 833 O O . CYS A 1 105 ? 0.261 3.773 4.163 1.00 95.44 105 CYS A O 1
ATOM 835 N N . TYR A 1 106 ? 0.968 2.994 6.148 1.00 93.75 106 TYR A N 1
ATOM 836 C CA . TYR A 1 106 ? -0.361 2.695 6.677 1.00 93.75 106 TYR A CA 1
ATOM 837 C C . TYR A 1 106 ? -0.477 3.137 8.133 1.00 93.75 106 TYR A C 1
ATOM 839 O O . TYR A 1 106 ? 0.522 3.368 8.812 1.00 93.75 106 TYR A O 1
ATOM 847 N N . GLU A 1 107 ? -1.709 3.247 8.604 1.00 93.25 107 GLU A N 1
ATOM 848 C CA . GLU A 1 107 ? -2.025 3.460 10.010 1.00 93.25 107 GLU A CA 1
ATOM 849 C C . GLU A 1 107 ? -3.140 2.511 10.457 1.00 93.25 107 GLU A C 1
ATOM 851 O O . GLU A 1 107 ? -3.912 2.000 9.642 1.00 93.25 107 GLU A O 1
ATOM 856 N N . CYS A 1 108 ? -3.218 2.275 11.763 1.00 93.44 108 CYS A N 1
ATOM 857 C CA . CYS A 1 108 ? -4.320 1.552 12.383 1.00 93.44 108 CYS A CA 1
ATOM 858 C C . CYS A 1 108 ? -5.334 2.565 12.911 1.00 93.44 108 CYS A C 1
ATOM 860 O O . CYS A 1 108 ? -4.995 3.392 13.758 1.00 93.44 108 CYS A O 1
ATOM 862 N N . ILE A 1 109 ? -6.565 2.506 12.404 1.00 92.00 109 ILE A N 1
ATOM 863 C CA . ILE A 1 109 ? -7.670 3.369 12.837 1.00 92.00 109 ILE A CA 1
ATOM 864 C C . ILE A 1 109 ? -8.727 2.549 13.578 1.00 92.00 109 ILE A C 1
ATOM 866 O O . ILE A 1 109 ? -8.880 1.370 13.267 1.00 92.00 109 ILE A O 1
ATOM 870 N N . PRO A 1 110 ? -9.479 3.131 14.528 1.00 91.50 110 PRO A N 1
ATOM 871 C CA . PRO A 1 110 ? -10.594 2.441 15.168 1.00 91.50 110 PRO A CA 1
ATOM 872 C C . PRO A 1 110 ? -11.612 1.926 14.144 1.00 91.50 110 PRO A C 1
ATOM 874 O O . PRO A 1 110 ? -11.996 2.659 13.235 1.00 91.50 110 PRO A O 1
ATOM 877 N N . ASP A 1 111 ? -12.067 0.688 14.319 1.00 87.19 111 ASP A N 1
ATOM 878 C CA . ASP A 1 111 ? -13.131 0.103 13.503 1.00 87.19 111 ASP A CA 1
ATOM 879 C C . ASP A 1 111 ? -14.474 0.771 13.835 1.00 87.19 111 ASP A C 1
ATOM 881 O O . ASP A 1 111 ? -14.963 0.662 14.965 1.00 87.19 111 ASP A O 1
ATOM 885 N N . GLU A 1 112 ? -15.083 1.457 12.864 1.00 74.00 112 GLU A N 1
ATOM 886 C CA . GLU A 1 112 ? -16.349 2.175 13.051 1.00 74.00 112 GLU A CA 1
ATOM 887 C C . GLU A 1 112 ? -17.455 1.274 13.620 1.00 74.00 112 GLU A C 1
ATOM 889 O O . GLU A 1 112 ? -18.233 1.731 14.459 1.00 74.00 112 GLU A O 1
ATOM 894 N N . VAL A 1 113 ? -17.474 -0.017 13.271 1.00 68.81 113 VAL A N 1
ATOM 895 C CA . VAL A 1 113 ? -18.495 -0.969 13.742 1.00 68.81 113 VAL A CA 1
ATOM 896 C C . VAL A 1 113 ? -18.329 -1.289 15.230 1.00 68.81 113 VAL A C 1
ATOM 898 O O . VAL A 1 113 ? -19.312 -1.393 15.960 1.00 68.81 113 VAL A O 1
ATOM 901 N N . HIS A 1 114 ? -17.090 -1.393 15.712 1.00 66.25 114 HIS A N 1
ATOM 902 C CA . HIS A 1 114 ? -16.803 -1.702 17.114 1.00 66.25 114 HIS A CA 1
ATOM 903 C C . HIS A 1 114 ? -16.634 -0.467 17.999 1.00 66.25 114 HIS A C 1
ATOM 905 O O . HIS A 1 114 ? -16.661 -0.588 19.228 1.00 66.25 114 HIS A O 1
ATOM 911 N N . THR A 1 115 ? -16.515 0.733 17.427 1.00 60.91 115 THR A N 1
ATOM 912 C CA . THR A 1 115 ? -16.452 1.969 18.221 1.00 60.91 115 THR A CA 1
ATOM 913 C C . THR A 1 115 ? -17.676 2.131 19.119 1.00 60.91 115 THR A C 1
ATOM 915 O O . THR A 1 115 ? -17.524 2.539 20.270 1.00 60.91 115 THR A O 1
ATOM 918 N N . THR A 1 116 ? -18.875 1.737 18.675 1.00 62.84 116 THR A N 1
ATOM 919 C CA . THR A 1 116 ? -20.074 1.764 19.523 1.00 62.84 116 THR A CA 1
ATOM 920 C C . THR A 1 116 ? -19.945 0.814 20.704 1.00 62.84 116 THR A C 1
ATOM 922 O O . THR A 1 116 ? -20.225 1.213 21.832 1.00 62.84 116 THR A O 1
ATOM 925 N N . ASP A 1 117 ? -19.451 -0.405 20.491 1.00 63.84 117 ASP A N 1
ATOM 926 C CA . ASP A 1 117 ? -19.265 -1.385 21.565 1.00 63.84 117 ASP A CA 1
ATOM 927 C C . ASP A 1 117 ? -18.213 -0.922 22.577 1.00 63.84 117 ASP A C 1
ATOM 929 O O . ASP A 1 117 ? -18.429 -1.016 23.789 1.00 63.84 117 ASP A O 1
ATOM 933 N N . VAL A 1 118 ? -17.104 -0.352 22.097 1.00 65.19 118 VAL A N 1
ATOM 934 C CA . VAL A 1 118 ? -16.039 0.202 22.942 1.00 65.19 118 VAL A CA 1
ATOM 935 C C . VAL A 1 118 ? -16.543 1.408 23.738 1.00 65.19 118 VAL A C 1
ATOM 937 O O . VAL A 1 118 ? -16.317 1.479 24.948 1.00 65.19 118 VAL A O 1
ATOM 940 N N . LEU A 1 119 ? -17.261 2.344 23.110 1.00 64.56 119 LEU A N 1
ATOM 941 C CA . LEU A 1 119 ? -17.851 3.500 23.796 1.00 64.56 119 LEU A CA 1
ATOM 942 C C . LEU A 1 119 ? -18.886 3.063 24.843 1.00 64.56 119 LEU A C 1
ATOM 944 O O . LEU A 1 119 ? -18.925 3.605 25.953 1.00 64.56 119 LEU A O 1
ATOM 948 N N . LEU A 1 120 ? -19.691 2.044 24.533 1.00 64.44 120 LEU A N 1
ATOM 949 C CA . LEU A 1 120 ? -20.648 1.467 25.472 1.00 64.44 120 LEU A CA 1
ATOM 950 C C . LEU A 1 120 ? -19.945 0.752 26.638 1.00 64.44 120 LEU A C 1
ATOM 952 O O . LEU A 1 120 ? -20.378 0.913 27.784 1.00 64.44 120 LEU A O 1
ATOM 956 N N . ASP A 1 121 ? -18.855 0.012 26.406 1.00 62.16 121 ASP A N 1
ATOM 957 C CA . ASP A 1 121 ? -18.089 -0.633 27.484 1.00 62.16 121 ASP A CA 1
ATOM 958 C C . ASP A 1 121 ? -17.359 0.388 28.367 1.00 62.16 121 ASP A C 1
ATOM 960 O O . ASP A 1 121 ? -17.411 0.302 29.597 1.00 62.16 121 ASP A O 1
ATOM 964 N N . GLN A 1 122 ? -16.775 1.436 27.780 1.00 61.91 122 GLN A N 1
ATOM 965 C CA . GLN A 1 122 ? -16.221 2.559 28.541 1.00 61.91 122 GLN A CA 1
ATOM 966 C C . GLN A 1 122 ? -17.298 3.250 29.388 1.00 61.91 122 GLN A C 1
ATOM 968 O O . GLN A 1 122 ? -17.048 3.592 30.546 1.00 61.91 122 GLN A O 1
ATOM 973 N N . GLY A 1 123 ? -18.518 3.398 28.865 1.00 59.44 123 GLY A N 1
ATOM 974 C CA . GLY A 1 123 ? -19.673 3.889 29.616 1.00 59.44 123 GLY A CA 1
ATOM 975 C C . GLY A 1 123 ? -20.072 2.972 30.779 1.00 59.44 123 GLY A C 1
ATOM 976 O O . GLY A 1 123 ? -20.390 3.459 31.866 1.00 59.44 123 GLY A O 1
ATOM 977 N N . LYS A 1 124 ? -20.006 1.647 30.602 1.00 57.81 124 LYS A N 1
ATOM 978 C CA . LYS A 1 124 ? -20.248 0.662 31.673 1.00 57.81 124 LYS A CA 1
ATOM 979 C C . LYS A 1 124 ? -19.142 0.675 32.730 1.00 57.81 124 LYS A C 1
ATOM 981 O O . LYS A 1 124 ? -19.457 0.628 33.918 1.00 57.81 124 LYS A O 1
ATOM 986 N N . ARG A 1 125 ? -17.870 0.799 32.333 1.00 56.34 125 ARG A N 1
ATOM 987 C CA . ARG A 1 125 ? -16.732 0.969 33.255 1.00 56.34 125 ARG A CA 1
ATOM 988 C C . ARG A 1 125 ? -16.824 2.276 34.035 1.00 56.34 125 ARG A C 1
ATOM 990 O O . ARG A 1 125 ? -16.662 2.245 35.244 1.00 56.34 125 ARG A O 1
ATOM 997 N N . ARG A 1 126 ? -17.172 3.394 33.388 1.00 57.88 126 ARG A N 1
ATOM 998 C CA . ARG A 1 126 ? -17.425 4.681 34.065 1.00 57.88 126 ARG A CA 1
ATOM 999 C C . ARG A 1 126 ? -18.602 4.609 35.044 1.00 57.88 126 ARG A C 1
ATOM 1001 O O . ARG A 1 126 ? -18.566 5.264 36.078 1.00 57.88 126 ARG A O 1
ATOM 1008 N N . LYS A 1 127 ? -19.630 3.804 34.747 1.00 55.78 127 LYS A N 1
ATOM 1009 C CA . LYS A 1 127 ? -20.769 3.555 35.652 1.00 55.78 127 LYS A CA 1
ATOM 1010 C C . LYS A 1 127 ? -20.445 2.583 36.795 1.00 55.78 127 LYS A C 1
ATOM 1012 O O . LYS A 1 127 ? -21.096 2.651 37.835 1.00 55.78 127 LYS A O 1
ATOM 1017 N N . ARG A 1 128 ? -19.449 1.702 36.645 1.00 60.50 128 ARG A N 1
ATOM 1018 C CA . ARG A 1 128 ? -18.863 0.938 37.758 1.00 60.50 128 ARG A CA 1
ATOM 1019 C C . ARG A 1 128 ? -17.936 1.873 38.543 1.00 60.50 128 ARG A C 1
ATOM 1021 O O . ARG A 1 128 ? -16.736 1.912 38.297 1.00 60.50 128 ARG A O 1
ATOM 1028 N N . GLY A 1 129 ? -18.512 2.660 39.453 1.00 64.19 129 GLY A N 1
ATOM 1029 C CA . GLY A 1 129 ? -17.754 3.501 40.384 1.00 64.19 129 GLY A CA 1
ATOM 1030 C C . GLY A 1 129 ? -16.672 2.710 41.133 1.00 64.19 129 GLY A C 1
ATOM 1031 O O . GLY A 1 129 ? -16.705 1.481 41.207 1.00 64.19 129 GLY A O 1
ATOM 1032 N N . THR A 1 130 ? -15.673 3.403 41.683 1.00 75.69 130 THR A N 1
ATOM 1033 C CA . THR A 1 130 ? -14.622 2.728 42.459 1.00 75.69 130 THR A CA 1
ATOM 1034 C C . THR A 1 130 ? -15.211 2.066 43.713 1.00 75.69 130 THR A C 1
ATOM 1036 O O . THR A 1 130 ? -16.239 2.490 44.239 1.00 75.69 130 THR A O 1
ATOM 1039 N N . ARG A 1 131 ? -14.528 1.055 44.268 1.00 76.75 131 ARG A N 1
ATOM 1040 C CA . ARG A 1 131 ? -14.937 0.425 45.540 1.00 76.75 131 ARG A CA 1
ATOM 1041 C C . ARG A 1 131 ? -15.139 1.458 46.662 1.00 76.75 131 ARG A C 1
ATOM 1043 O O . ARG A 1 131 ? -15.988 1.259 47.525 1.00 76.75 131 ARG A O 1
ATOM 1050 N N . LEU A 1 132 ? -14.375 2.554 46.642 1.00 76.81 132 LEU A N 1
ATOM 1051 C CA . LEU A 1 132 ? -14.518 3.666 47.581 1.00 76.81 132 LEU A CA 1
ATOM 1052 C C . LEU A 1 132 ? -15.813 4.457 47.337 1.00 76.81 132 LEU A C 1
ATOM 1054 O O . LEU A 1 132 ? -16.553 4.695 48.288 1.00 76.81 132 LEU A O 1
ATOM 1058 N N . GLU A 1 133 ? -16.121 4.799 46.085 1.00 83.75 133 GLU A N 1
ATOM 1059 C CA . GLU A 1 133 ? -17.379 5.454 45.685 1.00 83.75 133 GLU A CA 1
ATOM 1060 C C . GLU A 1 133 ? -18.604 4.637 46.132 1.00 83.75 133 GLU A C 1
ATOM 1062 O O . GLU A 1 133 ? -19.528 5.169 46.753 1.00 83.75 133 GLU A O 1
ATOM 1067 N N . ASP A 1 134 ? -18.580 3.318 45.913 1.00 82.06 134 ASP A N 1
ATOM 1068 C CA . ASP A 1 134 ? -19.651 2.413 46.342 1.00 82.06 134 ASP A CA 1
ATOM 1069 C C . ASP A 1 134 ? -19.813 2.360 47.868 1.00 82.06 134 ASP A C 1
ATOM 1071 O O . ASP A 1 134 ? -20.936 2.338 48.383 1.00 82.06 134 ASP A O 1
ATOM 1075 N N . VAL A 1 135 ? -18.706 2.365 48.617 1.00 83.94 135 VAL A N 1
ATOM 1076 C CA . VAL A 1 135 ? -18.731 2.405 50.088 1.00 83.94 135 VAL A CA 1
ATOM 1077 C C . VAL A 1 135 ? -19.278 3.743 50.595 1.00 83.94 135 VAL A C 1
ATOM 1079 O O . VAL A 1 135 ? -20.093 3.755 51.522 1.00 83.94 135 VAL A O 1
ATOM 1082 N N . LEU A 1 136 ? -18.880 4.867 49.989 1.00 85.12 136 LEU A N 1
ATOM 1083 C CA . LEU A 1 136 ? -19.370 6.204 50.342 1.00 85.12 136 LEU A CA 1
ATOM 1084 C C . LEU A 1 136 ? -20.868 6.357 50.053 1.00 85.12 136 LEU A C 1
ATOM 1086 O O . LEU A 1 136 ? -21.588 6.955 50.857 1.00 85.12 136 LEU A O 1
ATOM 1090 N N . ARG A 1 137 ? -21.351 5.789 48.942 1.00 87.06 137 ARG A N 1
ATOM 1091 C CA . ARG A 1 137 ? -22.780 5.725 48.607 1.00 87.06 137 ARG A CA 1
ATOM 1092 C C . ARG A 1 137 ? -23.566 4.947 49.662 1.00 87.06 137 ARG A C 1
ATOM 1094 O O . ARG A 1 137 ? -24.493 5.501 50.248 1.00 87.06 137 ARG A O 1
ATOM 1101 N N . LYS A 1 138 ? -23.122 3.728 49.996 1.00 87.62 138 LYS A N 1
ATOM 1102 C CA . LYS A 1 138 ? -23.752 2.896 51.038 1.00 87.62 138 LYS A CA 1
ATOM 1103 C C . LYS A 1 138 ? -23.754 3.570 52.412 1.00 87.62 138 LYS A C 1
ATOM 1105 O O . LYS A 1 138 ? -24.738 3.473 53.141 1.00 87.62 138 LYS A O 1
ATOM 1110 N N . ARG A 1 139 ? -22.675 4.273 52.788 1.00 88.69 139 ARG A N 1
ATOM 1111 C CA . ARG A 1 139 ? -22.630 5.054 54.041 1.00 88.69 139 ARG A CA 1
ATOM 1112 C C . ARG A 1 139 ? -23.648 6.192 54.042 1.00 88.69 139 ARG A C 1
ATOM 1114 O O . ARG A 1 139 ? -24.315 6.375 55.054 1.00 88.69 139 ARG A O 1
ATOM 1121 N N . ARG A 1 140 ? -23.776 6.937 52.938 1.00 89.56 140 ARG A N 1
ATOM 1122 C CA . ARG A 1 140 ? -24.761 8.026 52.813 1.00 89.56 140 ARG A CA 1
ATOM 1123 C C . ARG A 1 140 ? -26.195 7.519 52.927 1.00 89.56 140 ARG A C 1
ATOM 1125 O O . ARG A 1 140 ? -26.963 8.095 53.688 1.00 89.56 140 ARG A O 1
ATOM 1132 N N . GLU A 1 141 ? -26.530 6.430 52.238 1.00 91.94 141 GLU A N 1
ATOM 1133 C CA . GLU A 1 141 ? -27.850 5.791 52.340 1.00 91.94 141 GLU A CA 1
ATOM 1134 C C . GLU A 1 141 ? -28.127 5.329 53.772 1.00 91.94 141 GLU A C 1
ATOM 1136 O O . GLU A 1 141 ? -29.150 5.692 54.343 1.00 91.94 141 GLU A O 1
ATOM 1141 N N . LYS A 1 142 ? -27.165 4.652 54.411 1.00 91.12 142 LYS A N 1
ATOM 1142 C CA . LYS A 1 142 ? -27.307 4.203 55.801 1.00 91.12 142 LYS A CA 1
ATOM 1143 C C . LYS A 1 142 ? -27.473 5.362 56.790 1.00 91.12 142 LYS A 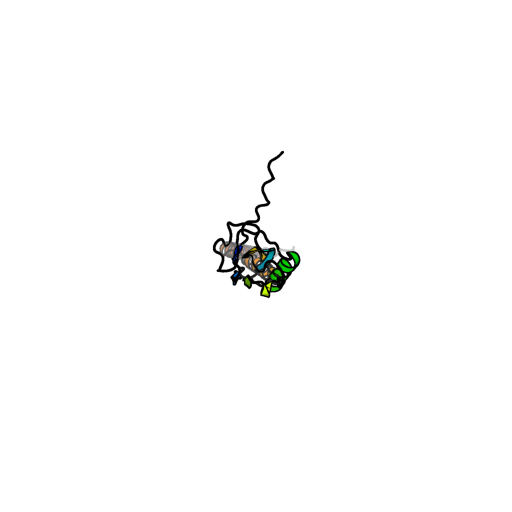C 1
ATOM 1145 O O . LYS A 1 142 ? -28.262 5.251 57.723 1.00 91.12 142 LYS A O 1
ATOM 1150 N N . SER A 1 143 ? -26.749 6.469 56.605 1.00 89.56 143 SER A N 1
ATOM 1151 C CA . SER A 1 143 ? -26.923 7.673 57.430 1.00 89.56 143 SER A CA 1
ATOM 1152 C C . SER A 1 143 ? -28.285 8.330 57.210 1.00 89.56 143 SER A C 1
ATOM 1154 O O . SER A 1 143 ? -28.896 8.765 58.181 1.00 89.56 143 SER A O 1
ATOM 1156 N N . ARG A 1 144 ? -28.781 8.377 55.966 1.00 86.81 144 ARG A N 1
ATOM 1157 C CA . ARG A 1 144 ? -30.117 8.896 55.642 1.00 86.81 144 ARG A CA 1
ATOM 1158 C C . ARG A 1 144 ? -31.214 8.038 56.263 1.00 86.81 144 ARG A C 1
ATOM 1160 O O . ARG A 1 144 ? -32.109 8.586 5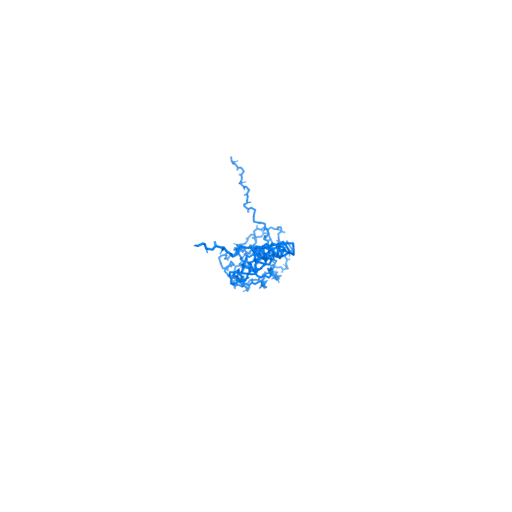6.891 1.00 86.81 144 ARG A O 1
ATOM 1167 N N . ASP A 1 145 ? -31.131 6.719 56.133 1.00 88.75 145 ASP A N 1
ATOM 1168 C CA . ASP A 1 145 ? -32.129 5.804 56.694 1.00 88.75 145 ASP A CA 1
ATOM 1169 C C . ASP A 1 145 ? -32.123 5.859 58.222 1.00 88.75 145 ASP A C 1
ATOM 1171 O O . ASP A 1 145 ? -33.180 5.848 58.848 1.00 88.75 145 ASP A O 1
ATOM 1175 N N . LYS A 1 146 ? -30.940 6.008 58.831 1.00 88.62 146 LYS A N 1
ATOM 1176 C CA . LYS A 1 146 ? -30.822 6.249 60.270 1.00 88.62 146 LYS A CA 1
ATOM 1177 C C . LYS A 1 146 ? -31.493 7.566 60.668 1.00 88.62 146 LYS A C 1
ATOM 1179 O O . LYS A 1 146 ? -32.321 7.553 61.573 1.00 88.62 146 LYS A O 1
ATOM 1184 N N . LEU A 1 147 ? -31.198 8.662 59.963 1.00 86.06 147 LEU A N 1
ATOM 1185 C CA . LEU A 1 147 ? -31.814 9.970 60.201 1.00 86.06 147 LEU A CA 1
ATOM 1186 C C . LEU A 1 147 ? -33.343 9.902 60.075 1.00 86.06 147 LEU A C 1
ATOM 1188 O O . LEU A 1 147 ? -34.046 10.381 60.956 1.00 86.06 147 LEU A O 1
ATOM 1192 N N . LEU A 1 148 ? -33.859 9.262 59.022 1.00 81.94 148 LEU A N 1
ATOM 1193 C CA . LEU A 1 148 ? -35.293 9.033 58.845 1.00 81.94 148 LEU A CA 1
ATOM 1194 C C . LEU A 1 148 ? -35.856 8.203 60.003 1.00 81.94 148 LEU A C 1
ATOM 1196 O O . LEU A 1 148 ? -36.854 8.589 60.594 1.00 81.94 148 LEU A O 1
ATOM 1200 N N . SER A 1 149 ? -35.195 7.118 60.404 1.00 80.38 149 SER A N 1
ATOM 1201 C CA . SER A 1 149 ? -35.662 6.304 61.531 1.00 80.38 149 SER A CA 1
ATOM 1202 C C . SER A 1 149 ? -35.687 7.067 62.859 1.00 80.38 149 SER A C 1
ATOM 1204 O O . SER A 1 149 ? -36.557 6.818 63.685 1.00 80.38 149 SER A O 1
ATOM 1206 N N . ASP A 1 150 ? -34.759 8.001 63.070 1.00 79.56 150 ASP A N 1
ATOM 1207 C CA . ASP A 1 150 ? -34.673 8.795 64.295 1.00 79.56 150 ASP A CA 1
ATOM 1208 C C . ASP A 1 150 ? -35.701 9.944 64.296 1.00 79.56 150 ASP A C 1
ATOM 1210 O O . ASP A 1 150 ? -36.278 10.248 65.343 1.00 79.56 150 ASP A O 1
ATOM 1214 N N . LEU A 1 151 ? -36.016 10.503 63.119 1.00 76.44 151 LEU A N 1
ATOM 1215 C CA . LEU A 1 151 ? -37.131 11.439 62.921 1.00 76.44 151 LEU A CA 1
ATOM 1216 C C . LEU A 1 151 ? -38.488 10.778 63.204 1.00 76.44 151 LEU A C 1
ATOM 1218 O O . LEU A 1 151 ? -39.340 11.383 63.845 1.00 76.44 151 LEU A O 1
ATOM 1222 N N . TRP A 1 152 ? -38.673 9.518 62.799 1.00 65.12 152 TRP A N 1
ATOM 1223 C CA . TRP A 1 152 ? -39.900 8.751 63.062 1.00 65.12 152 TRP A CA 1
ATOM 1224 C C . TRP A 1 152 ? -40.023 8.239 64.510 1.00 65.12 152 TRP A C 1
ATOM 1226 O O . TRP A 1 152 ? -41.076 7.737 64.894 1.00 65.12 152 TRP A O 1
ATOM 1236 N N . LYS A 1 153 ? -38.973 8.367 65.333 1.00 65.81 153 LYS A N 1
ATOM 1237 C CA . LYS A 1 153 ? -38.992 8.020 66.769 1.00 65.81 153 LYS A CA 1
ATOM 1238 C C . LYS A 1 153 ? -39.320 9.202 67.682 1.00 65.81 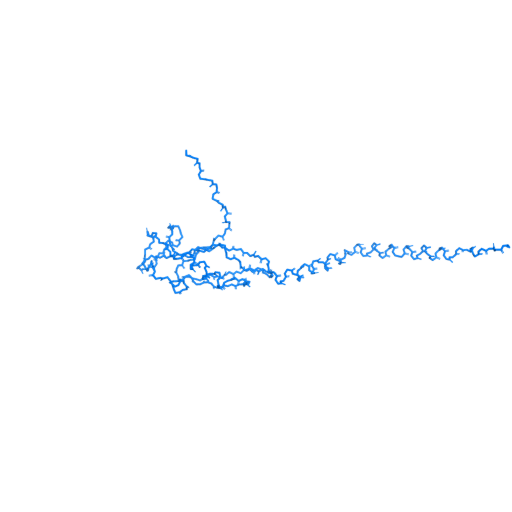153 LYS A C 1
ATOM 1240 O O . LYS A 1 153 ? -39.453 9.002 68.887 1.00 65.81 153 LYS A O 1
ATOM 1245 N N . HIS A 1 154 ? -39.413 10.422 67.153 1.00 56.12 154 HIS A N 1
ATOM 1246 C CA . HIS A 1 154 ? -39.763 11.586 67.964 1.00 56.12 154 HIS A CA 1
ATOM 1247 C C . HIS A 1 154 ? -41.278 11.624 68.234 1.00 56.12 154 HIS A C 1
ATOM 1249 O O . HIS A 1 154 ? -42.069 11.619 67.289 1.00 56.12 154 HIS A O 1
ATOM 1255 N N . PRO A 1 155 ? -41.711 11.680 69.506 1.00 59.66 155 PRO A N 1
ATOM 1256 C CA . PRO A 1 155 ? -43.119 11.673 69.867 1.00 59.66 155 PRO A CA 1
ATOM 1257 C C . PRO A 1 155 ? -43.689 13.088 69.758 1.00 59.66 155 PRO A C 1
ATOM 1259 O O . PRO A 1 155 ? -43.793 13.795 70.749 1.00 59.66 155 PRO A O 1
ATOM 1262 N N . TYR A 1 156 ? -44.057 13.509 68.553 1.00 57.97 156 TYR A N 1
ATOM 1263 C CA . TYR A 1 156 ? -45.010 14.605 68.360 1.00 57.97 156 TYR A CA 1
ATOM 1264 C C . TYR A 1 156 ? -45.908 14.278 67.164 1.00 57.97 156 TYR A C 1
ATOM 1266 O O . TYR A 1 156 ? -45.864 14.914 66.115 1.00 57.97 156 TYR A O 1
ATOM 1274 N N . HIS A 1 157 ? -46.766 13.270 67.342 1.00 56.81 157 HIS A N 1
ATOM 1275 C CA . HIS A 1 157 ? -48.088 13.358 66.735 1.00 56.81 157 HIS A CA 1
ATOM 1276 C C . HIS A 1 157 ? -48.825 14.460 67.494 1.00 56.81 157 HIS A C 1
ATOM 1278 O O . HIS A 1 157 ? -49.084 14.333 68.689 1.00 56.81 157 HIS A O 1
ATOM 1284 N N . GLY A 1 158 ? -49.025 15.583 66.804 1.00 50.34 158 GLY A N 1
ATOM 1285 C CA . GLY A 1 158 ? -49.548 16.818 67.363 1.00 50.34 158 GLY A CA 1
ATOM 1286 C C . GLY A 1 158 ? -50.841 16.619 68.146 1.00 50.34 158 GLY A C 1
ATOM 1287 O O . GLY A 1 158 ? -51.810 16.042 67.655 1.00 50.34 158 GLY A O 1
ATOM 1288 N N . THR A 1 159 ? -50.844 17.160 69.357 1.00 49.31 159 THR A N 1
ATOM 1289 C CA . THR A 1 159 ? -52.039 17.617 70.056 1.00 49.31 159 THR A CA 1
ATOM 1290 C C . THR A 1 159 ? -52.726 18.674 69.192 1.00 49.31 159 THR A C 1
ATOM 1292 O O . THR A 1 159 ? -52.255 19.804 69.081 1.00 49.31 159 THR A O 1
ATOM 1295 N N . VAL A 1 160 ? -53.830 18.290 68.554 1.00 45.56 160 VAL A N 1
ATOM 1296 C CA . VAL A 1 160 ? -54.821 19.235 68.035 1.00 45.56 160 VAL A CA 1
ATOM 1297 C C . VAL A 1 160 ? -55.787 19.501 69.187 1.00 45.56 160 VAL A C 1
ATOM 1299 O O . VAL A 1 160 ? -56.418 18.566 69.681 1.00 45.56 160 VAL A O 1
ATOM 1302 N N . VAL A 1 161 ? -55.784 20.748 69.664 1.00 44.12 161 VAL A N 1
ATOM 1303 C CA . VAL A 1 161 ? -56.768 21.311 70.605 1.00 44.12 161 VAL A CA 1
ATOM 1304 C C . VAL A 1 161 ? -58.105 21.472 69.896 1.00 44.12 161 VAL A C 1
ATOM 1306 O O . VAL A 1 161 ? -58.074 21.883 68.713 1.00 44.12 161 VAL A O 1
#

Organism: NCBI:txid174260

Secondary structure (DSSP, 8-state):
-PPPP-------EEEEETT-EEEEEPPTTEEEEEEEEEEEES-SSSS--PPTT-BSSS-EE--HHHHHHHHHHHHTT-SEEEEE-STTTTT--S-TTB--EEEEEEEEEE-HHHHHHHHHHHHHHHHS--HHHHHHHHHHHHHHHHHHHHHTTS-------

Sequence (161 aa):
MGPSGPEALMPNCSYICEGEKTWLQCKQYETIKVNRAFWGREENEFCPEAPIGLVTDKVCETDTDNTFKKVESQCRNNQACEIVASNTFFDDPTCKNTFKYLKLCYECIPDEVHTTDVLLDQGKRRKRGTRLEDVLRKRREKSRDKLLSDLWKHPYHGTVV

Radius of gyration: 31.88 Å; chains: 1; bounding box: 78×42×88 Å

pLDDT: mean 83.48, std 16.51, range [39.16, 98.06]